Protein AF-A0A661V1C9-F1 (afdb_monomer_lite)

Secondary structure (DSSP, 8-state):
--EEEEETTEEEEEEETTEEEE-S--------SS-GGGT--SHHHHHHHHTTPPPPPP---S--EE-SSSHHHHTTT-EEEEEEEEEEETTEEEEEEEEEEEE-SSEEESHHHHHHHHHHHHHHHTT--EEEEEES--

Structure (mmCIF, N/CA/C/O backbone):
data_AF-A0A661V1C9-F1
#
_entry.id   AF-A0A661V1C9-F1
#
loop_
_atom_site.group_PDB
_atom_site.id
_atom_site.type_symbol
_atom_site.label_atom_id
_atom_site.label_alt_id
_atom_site.label_comp_id
_atom_site.label_asym_id
_atom_site.label_entity_id
_atom_site.label_seq_id
_atom_site.pdbx_PDB_ins_code
_atom_site.Cartn_x
_atom_site.Cartn_y
_atom_site.Cartn_z
_atom_site.occupancy
_atom_site.B_iso_or_equiv
_atom_site.auth_seq_id
_atom_site.auth_comp_id
_atom_site.auth_asym_id
_atom_site.auth_atom_id
_atom_site.pdbx_PDB_model_num
ATOM 1 N N . MET A 1 1 ? 7.988 7.541 -23.371 1.00 70.31 1 MET A N 1
ATOM 2 C CA . MET A 1 1 ? 7.634 6.298 -22.658 1.00 70.31 1 MET A CA 1
ATOM 3 C C . MET A 1 1 ? 8.885 5.455 -22.547 1.00 70.31 1 MET A C 1
ATOM 5 O O . MET A 1 1 ? 9.572 5.302 -23.552 1.00 70.31 1 MET A O 1
ATOM 9 N N . GLU A 1 2 ? 9.200 4.993 -21.342 1.00 88.94 2 GLU A N 1
ATOM 10 C CA . GLU A 1 2 ? 10.355 4.131 -21.097 1.00 88.94 2 GLU A CA 1
ATOM 11 C C . GLU A 1 2 ? 10.034 2.694 -21.510 1.00 88.94 2 GLU A C 1
ATOM 13 O O . GLU A 1 2 ? 8.918 2.227 -21.271 1.00 88.94 2 GLU A O 1
ATOM 18 N N . ARG A 1 3 ? 10.970 2.009 -22.173 1.00 94.56 3 ARG A N 1
ATOM 19 C CA . ARG A 1 3 ? 10.779 0.613 -22.591 1.00 94.56 3 ARG A CA 1
ATOM 20 C C . ARG A 1 3 ? 12.095 -0.128 -22.767 1.00 94.56 3 ARG A C 1
ATOM 22 O O . ARG A 1 3 ? 13.103 0.469 -23.151 1.00 94.56 3 ARG A O 1
ATOM 29 N N . LEU A 1 4 ? 12.041 -1.439 -22.568 1.00 96.88 4 LEU A N 1
ATOM 30 C CA . LEU A 1 4 ? 13.120 -2.347 -22.937 1.00 96.88 4 LEU A CA 1
ATOM 31 C C . LEU A 1 4 ? 13.209 -2.457 -24.463 1.00 96.88 4 LEU A C 1
ATOM 33 O O . LE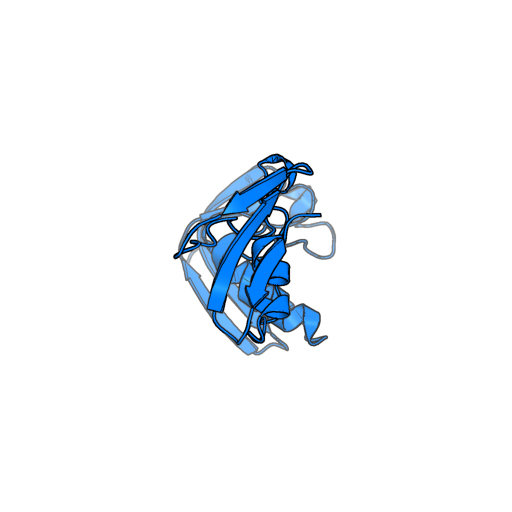U A 1 4 ? 12.198 -2.435 -25.166 1.00 96.88 4 LEU A O 1
ATOM 37 N N . LEU A 1 5 ? 14.431 -2.553 -24.973 1.00 96.25 5 LEU A N 1
ATOM 38 C CA . LEU A 1 5 ? 14.702 -2.850 -26.373 1.00 96.25 5 LEU A CA 1
ATOM 39 C C . LEU A 1 5 ? 15.066 -4.326 -26.458 1.00 96.25 5 LEU A C 1
ATOM 41 O O . LEU A 1 5 ? 16.103 -4.727 -25.932 1.00 96.25 5 LEU A O 1
ATOM 45 N N . VAL A 1 6 ? 14.204 -5.125 -27.082 1.00 95.31 6 VAL A N 1
ATOM 46 C CA . VAL A 1 6 ? 14.374 -6.577 -27.190 1.00 95.31 6 VAL A CA 1
ATOM 47 C C . VAL A 1 6 ? 14.320 -6.988 -28.655 1.00 95.31 6 VAL A C 1
ATOM 49 O O . VAL A 1 6 ? 13.387 -6.624 -29.367 1.00 95.31 6 VAL A O 1
ATOM 52 N N . THR A 1 7 ? 15.312 -7.764 -29.080 1.00 90.75 7 THR A N 1
ATOM 53 C CA . THR A 1 7 ? 15.428 -8.324 -30.430 1.00 90.75 7 THR A CA 1
ATOM 54 C C . THR A 1 7 ? 15.731 -9.810 -30.296 1.00 90.75 7 THR A C 1
ATOM 56 O O . THR A 1 7 ? 16.629 -10.175 -29.543 1.00 90.75 7 THR A O 1
ATOM 59 N N . GLU A 1 8 ? 14.972 -10.671 -30.980 1.00 90.56 8 GLU A N 1
ATOM 60 C CA . GLU A 1 8 ? 15.178 -12.135 -30.959 1.00 90.56 8 GLU A CA 1
ATOM 61 C C . GLU A 1 8 ? 15.252 -12.729 -29.534 1.00 90.56 8 GLU A C 1
ATOM 63 O O . GLU A 1 8 ? 16.067 -13.597 -29.229 1.00 90.56 8 GLU A O 1
ATOM 68 N N . GLY A 1 9 ? 14.418 -12.218 -28.620 1.00 90.50 9 GLY A N 1
ATOM 69 C CA . GLY A 1 9 ? 14.378 -12.668 -27.222 1.00 90.50 9 GLY A CA 1
ATOM 70 C C . GLY A 1 9 ? 15.558 -12.205 -26.358 1.00 90.50 9 GLY A C 1
ATOM 71 O O . GLY A 1 9 ? 15.671 -12.625 -25.209 1.00 90.50 9 GLY A O 1
ATOM 72 N N . ARG A 1 10 ? 16.431 -11.331 -26.871 1.00 94.12 10 ARG A N 1
ATOM 73 C CA . ARG A 1 10 ? 17.571 -10.761 -26.142 1.00 94.12 10 ARG A CA 1
ATOM 74 C C . ARG A 1 10 ? 17.397 -9.268 -25.922 1.00 94.12 10 ARG A C 1
ATOM 76 O O . ARG A 1 10 ? 16.998 -8.541 -26.831 1.00 94.12 10 ARG A O 1
ATOM 83 N N . VAL A 1 11 ? 17.725 -8.802 -24.720 1.00 95.50 11 VAL A N 1
ATOM 84 C CA . VAL A 1 11 ? 17.770 -7.366 -24.433 1.00 95.50 11 VAL A CA 1
ATOM 85 C C . VAL A 1 11 ? 18.980 -6.740 -25.132 1.00 95.50 11 VAL A C 1
ATOM 87 O O . VAL A 1 11 ? 20.078 -7.285 -25.093 1.00 95.50 11 VAL A O 1
ATOM 90 N N . GLY A 1 12 ? 18.765 -5.610 -25.801 1.00 95.19 12 GLY A N 1
ATOM 91 C CA . GLY A 1 12 ? 19.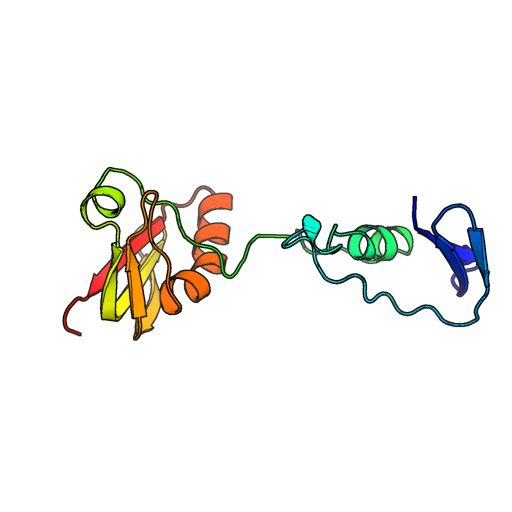809 -4.816 -26.460 1.00 95.19 12 GLY A CA 1
ATOM 92 C C . GLY A 1 12 ? 19.962 -3.408 -25.881 1.00 95.19 12 GLY A C 1
ATOM 93 O O . GLY A 1 12 ? 20.780 -2.620 -26.367 1.00 95.19 12 GLY A O 1
ATOM 94 N N . GLY A 1 13 ? 19.155 -3.057 -24.876 1.00 96.50 13 GLY A N 1
ATOM 95 C CA . GLY A 1 13 ? 19.200 -1.760 -24.213 1.00 96.50 13 GLY A CA 1
ATOM 96 C C . GLY A 1 13 ? 17.848 -1.274 -23.696 1.00 96.50 13 GLY A C 1
ATOM 97 O O . GLY A 1 13 ? 16.893 -2.038 -23.553 1.00 96.50 13 GLY A O 1
ATOM 98 N N . VAL A 1 14 ? 17.766 0.030 -23.448 1.00 97.06 14 VAL A N 1
ATOM 99 C CA . VAL A 1 14 ? 16.574 0.732 -22.960 1.00 97.06 14 VAL A CA 1
ATOM 100 C C . VAL A 1 14 ? 16.375 2.036 -23.734 1.00 97.06 14 VAL A C 1
ATOM 102 O O . VAL A 1 14 ? 17.336 2.723 -24.088 1.00 97.06 14 VAL A O 1
ATOM 105 N N . GLN A 1 15 ? 15.121 2.394 -24.004 1.00 95.94 15 GLN A N 1
ATOM 106 C CA . GLN A 1 15 ? 14.762 3.742 -24.432 1.00 95.94 15 GLN A CA 1
ATOM 107 C C . GLN A 1 15 ? 14.214 4.512 -23.233 1.00 95.94 15 GLN A C 1
ATOM 109 O O . GLN A 1 15 ? 13.219 4.094 -22.647 1.00 95.94 15 GLN A O 1
ATOM 114 N N . ALA A 1 16 ? 14.830 5.643 -22.895 1.00 93.31 16 ALA A N 1
ATOM 115 C CA . ALA A 1 16 ? 14.437 6.496 -21.774 1.00 93.31 16 ALA A CA 1
ATOM 116 C C . ALA A 1 16 ? 14.671 7.971 -22.123 1.00 93.31 16 ALA A C 1
ATOM 118 O O . ALA A 1 16 ? 15.606 8.293 -22.853 1.00 93.31 16 ALA A O 1
ATOM 119 N N . ALA A 1 17 ? 13.797 8.868 -21.651 1.00 91.00 17 ALA A N 1
ATOM 120 C CA . ALA A 1 17 ? 13.880 10.316 -21.909 1.00 91.00 17 ALA A CA 1
ATOM 121 C C . ALA A 1 17 ? 14.124 10.699 -23.393 1.00 91.00 17 ALA A C 1
ATOM 123 O O . ALA A 1 17 ? 14.868 11.626 -23.705 1.00 91.00 17 ALA A O 1
ATOM 124 N N . GLY A 1 18 ? 13.534 9.946 -24.331 1.00 92.81 18 GLY A N 1
ATOM 125 C CA . GLY A 1 18 ? 13.703 10.166 -25.775 1.00 92.81 18 GLY A CA 1
ATOM 126 C C . GLY A 1 18 ? 15.048 9.704 -26.355 1.00 92.81 18 GLY A C 1
ATOM 127 O O . GLY A 1 18 ? 15.276 9.873 -27.549 1.00 92.81 18 GLY A O 1
ATOM 128 N N . ARG A 1 19 ? 15.922 9.090 -25.552 1.00 96.50 19 ARG A N 1
ATOM 129 C CA . ARG A 1 19 ? 17.239 8.579 -25.955 1.00 96.50 19 ARG A CA 1
ATOM 130 C C . ARG A 1 19 ? 17.286 7.056 -25.896 1.00 96.50 19 ARG A C 1
ATOM 132 O O . ARG A 1 19 ? 16.519 6.428 -25.168 1.00 96.50 19 ARG A O 1
ATOM 139 N N . VAL A 1 20 ? 18.196 6.473 -26.670 1.00 96.88 20 VAL A N 1
ATOM 140 C CA . VAL A 1 20 ? 18.479 5.033 -26.677 1.00 96.88 20 VAL A CA 1
ATOM 141 C C . VAL A 1 20 ? 19.811 4.784 -25.985 1.00 96.88 20 VAL A C 1
ATOM 143 O O . VAL A 1 20 ? 20.826 5.362 -26.368 1.00 96.88 20 VAL A O 1
ATOM 146 N N . TYR A 1 21 ? 19.797 3.889 -25.004 1.00 96.38 21 TYR A N 1
ATOM 147 C CA . TYR A 1 21 ? 20.972 3.419 -24.285 1.00 96.38 21 TYR A CA 1
ATOM 148 C C . TYR A 1 21 ? 21.153 1.941 -24.610 1.00 96.38 21 TYR A C 1
ATOM 150 O O . TYR A 1 21 ? 20.270 1.138 -24.313 1.00 96.38 21 TYR A O 1
ATOM 158 N N . ARG A 1 22 ? 22.263 1.583 -25.262 1.00 96.94 22 ARG A N 1
ATOM 159 C CA . ARG A 1 22 ? 22.566 0.193 -25.635 1.00 96.94 22 ARG A CA 1
ATOM 160 C C . ARG A 1 22 ? 23.318 -0.515 -24.516 1.00 96.94 22 ARG A C 1
ATOM 162 O O . ARG A 1 22 ? 24.150 0.102 -23.857 1.00 96.94 22 ARG A O 1
ATOM 169 N N . GLY A 1 23 ? 23.045 -1.801 -24.342 1.00 95.12 23 GLY A N 1
ATOM 170 C CA . GLY A 1 23 ? 23.724 -2.641 -23.363 1.00 95.12 23 GLY A CA 1
ATOM 171 C C . GLY A 1 23 ? 23.316 -4.102 -23.498 1.00 95.12 23 GLY A C 1
ATOM 172 O O . GLY A 1 23 ? 22.198 -4.399 -23.913 1.00 95.12 23 GLY A O 1
ATOM 173 N N . GLU A 1 24 ? 24.232 -5.000 -23.142 1.00 93.31 24 GLU A N 1
ATOM 174 C CA . GLU A 1 24 ? 24.011 -6.455 -23.172 1.00 93.31 24 GLU A CA 1
ATOM 175 C C . GLU A 1 24 ? 23.146 -6.943 -22.000 1.00 93.31 24 GLU A C 1
ATOM 177 O O . GLU A 1 24 ? 22.566 -8.024 -22.053 1.00 93.31 24 GLU A O 1
ATOM 182 N N . ALA A 1 25 ? 23.032 -6.129 -20.947 1.00 94.88 25 ALA A N 1
ATOM 183 C CA . ALA A 1 25 ? 22.201 -6.390 -19.783 1.00 94.88 25 ALA A CA 1
ATOM 184 C C . ALA A 1 25 ? 21.482 -5.112 -19.334 1.00 94.88 25 ALA A C 1
ATOM 186 O O . ALA A 1 25 ? 22.040 -4.013 -19.381 1.00 94.88 25 ALA A O 1
ATOM 187 N N . VAL A 1 26 ? 20.244 -5.270 -18.865 1.00 96.00 26 VAL A N 1
ATOM 188 C CA . VAL A 1 26 ? 19.432 -4.205 -18.264 1.00 96.00 26 VAL A CA 1
ATOM 189 C C . VAL A 1 26 ? 18.862 -4.724 -16.949 1.00 96.00 26 VAL A C 1
ATOM 191 O O . VAL A 1 26 ? 18.285 -5.808 -16.912 1.00 96.00 26 VAL A O 1
ATOM 194 N N . ILE A 1 27 ? 19.011 -3.947 -15.876 1.00 96.50 27 ILE A N 1
ATOM 195 C CA . ILE A 1 27 ? 18.434 -4.251 -14.562 1.00 96.50 27 ILE A CA 1
ATOM 196 C C . ILE A 1 27 ? 17.208 -3.359 -14.358 1.00 96.50 27 ILE A C 1
ATOM 198 O O . ILE A 1 27 ? 17.320 -2.134 -14.366 1.00 96.50 27 ILE A O 1
ATOM 202 N N . VAL A 1 28 ? 16.040 -3.967 -14.150 1.00 96.00 28 VAL A N 1
ATOM 203 C CA . VAL A 1 28 ? 14.805 -3.245 -13.814 1.00 96.00 28 VAL A CA 1
ATOM 204 C C . VAL A 1 28 ? 14.738 -3.064 -12.297 1.00 96.00 28 VAL A C 1
ATOM 206 O O . VAL A 1 28 ? 14.426 -3.999 -11.567 1.00 96.00 28 VAL A O 1
ATOM 209 N N . ALA A 1 29 ? 15.042 -1.853 -11.827 1.00 97.00 29 ALA A N 1
ATOM 210 C CA . ALA A 1 29 ? 15.064 -1.488 -10.405 1.00 97.00 29 ALA A CA 1
ATOM 211 C C . ALA A 1 29 ? 14.210 -0.237 -10.111 1.00 97.00 29 ALA A C 1
ATOM 213 O O . ALA A 1 29 ? 14.582 0.616 -9.313 1.00 97.00 29 ALA A O 1
ATOM 214 N N . THR A 1 30 ? 13.055 -0.109 -10.769 1.00 95.81 30 THR A N 1
ATOM 215 C CA . THR A 1 30 ? 12.198 1.097 -10.742 1.00 95.81 30 THR A CA 1
ATOM 216 C C . THR A 1 30 ? 11.329 1.238 -9.483 1.00 95.81 30 THR A C 1
ATOM 218 O O . THR A 1 30 ? 10.457 2.101 -9.433 1.00 95.81 30 THR A O 1
ATOM 221 N N . GLY A 1 31 ? 11.493 0.363 -8.489 1.00 96.38 31 GLY A N 1
ATOM 222 C CA . GLY A 1 31 ? 10.601 0.301 -7.331 1.00 96.38 31 GLY A CA 1
ATOM 223 C C . GLY A 1 31 ? 9.188 -0.185 -7.682 1.00 96.38 31 GLY A C 1
ATOM 224 O O . GLY A 1 31 ? 8.983 -0.896 -8.668 1.00 96.38 31 GLY A O 1
ATOM 225 N N . GLY A 1 32 ? 8.222 0.168 -6.830 1.00 96.31 32 GLY A N 1
ATOM 226 C CA . GLY A 1 32 ? 6.816 -0.216 -6.975 1.00 96.31 32 GLY A CA 1
ATOM 227 C C . GLY A 1 32 ? 5.942 0.889 -7.571 1.00 96.31 32 GLY A C 1
ATOM 228 O O . GLY A 1 32 ? 6.370 1.655 -8.429 1.00 96.31 32 GLY A O 1
ATOM 229 N N . ALA A 1 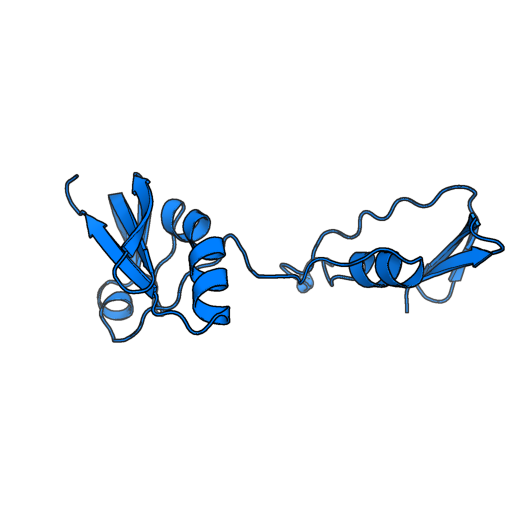33 ? 4.702 0.968 -7.085 1.00 95.81 33 ALA A N 1
ATOM 230 C CA . ALA A 1 33 ? 3.736 2.021 -7.425 1.00 95.81 33 ALA A CA 1
ATOM 231 C C . ALA A 1 33 ? 3.285 2.844 -6.197 1.00 95.81 33 ALA A C 1
ATOM 233 O O . ALA A 1 33 ? 2.319 3.604 -6.256 1.00 95.81 33 ALA A O 1
ATOM 234 N N . SER A 1 34 ? 3.943 2.653 -5.050 1.00 94.88 34 SER A N 1
ATOM 235 C CA . SER A 1 34 ? 3.719 3.450 -3.842 1.00 94.88 34 SER A CA 1
ATOM 236 C C . SER A 1 34 ? 4.479 4.769 -3.934 1.00 94.88 34 SER A C 1
ATOM 238 O O . SER A 1 34 ? 5.628 4.760 -4.361 1.00 94.88 34 SER A O 1
ATOM 240 N N . TYR A 1 35 ? 3.894 5.869 -3.447 1.00 94.56 35 TYR A N 1
ATOM 241 C CA . TYR A 1 35 ? 4.537 7.193 -3.439 1.00 94.56 35 TYR A CA 1
ATOM 242 C C . TYR A 1 35 ? 5.049 7.627 -4.834 1.00 94.56 35 TYR A C 1
ATOM 244 O O . TYR A 1 35 ? 6.232 7.900 -4.999 1.00 94.56 35 TYR A O 1
ATOM 252 N N . PRO A 1 36 ? 4.184 7.763 -5.858 1.00 95.12 36 PRO A N 1
ATOM 253 C CA . PRO A 1 36 ? 4.624 8.101 -7.219 1.00 95.12 36 PRO A CA 1
ATOM 254 C C . PRO A 1 36 ? 5.393 9.428 -7.317 1.00 95.12 36 PRO A C 1
ATOM 256 O O . PRO A 1 36 ? 6.244 9.580 -8.188 1.00 95.12 36 PRO A O 1
ATOM 259 N N . ALA A 1 37 ? 5.163 10.365 -6.391 1.00 96.38 37 ALA A N 1
ATOM 260 C CA . ALA A 1 37 ? 5.915 11.616 -6.305 1.00 96.38 37 ALA A CA 1
ATOM 261 C C . ALA A 1 37 ? 7.426 11.422 -6.049 1.00 96.38 37 ALA A C 1
ATOM 263 O O . ALA A 1 37 ? 8.202 12.330 -6.329 1.00 96.38 37 ALA A O 1
ATOM 264 N N . THR A 1 38 ? 7.856 10.259 -5.543 1.00 96.25 38 THR A N 1
ATOM 265 C CA . THR A 1 38 ? 9.279 9.918 -5.362 1.00 96.25 38 THR A CA 1
ATOM 266 C C . THR A 1 38 ? 9.883 9.191 -6.569 1.00 96.25 38 THR A C 1
ATOM 268 O O . THR A 1 38 ? 11.060 8.843 -6.540 1.00 96.25 38 THR A O 1
ATOM 271 N N . GLY A 1 39 ? 9.100 8.955 -7.629 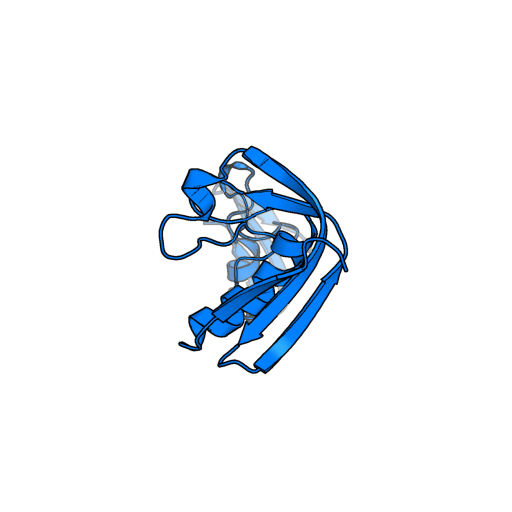1.00 94.38 39 GLY A N 1
ATOM 272 C CA . GLY A 1 39 ? 9.531 8.287 -8.863 1.00 94.38 39 GLY A CA 1
ATOM 273 C C . GLY A 1 39 ? 9.090 6.825 -9.000 1.00 94.38 39 GLY A C 1
ATOM 274 O O . GLY A 1 39 ? 9.251 6.247 -10.067 1.00 94.38 39 GLY A O 1
ATOM 275 N N . SER A 1 40 ? 8.494 6.218 -7.967 1.00 95.62 40 SER A N 1
ATOM 276 C CA . SER A 1 40 ? 7.940 4.852 -8.031 1.00 95.62 40 SER A CA 1
ATOM 277 C C . SER A 1 40 ? 6.543 4.845 -8.669 1.00 95.62 40 SER A C 1
ATOM 279 O O . SER A 1 40 ? 5.518 4.854 -7.987 1.00 95.62 40 SER A O 1
ATOM 281 N N . THR A 1 41 ? 6.503 4.872 -9.997 1.00 94.69 41 THR A N 1
ATOM 282 C CA . THR A 1 41 ? 5.298 5.047 -10.836 1.00 94.69 41 THR A CA 1
ATOM 283 C C . THR A 1 41 ? 4.746 3.742 -11.419 1.00 94.69 41 THR A C 1
ATOM 285 O O . THR A 1 41 ? 3.741 3.757 -12.128 1.00 94.69 41 THR A O 1
ATOM 288 N N . GLY A 1 42 ? 5.378 2.601 -11.128 1.00 95.38 42 GLY A N 1
ATOM 289 C CA . GLY A 1 42 ? 5.003 1.295 -11.676 1.00 95.38 42 GLY A CA 1
ATOM 290 C C . GLY A 1 42 ? 5.567 0.987 -13.070 1.00 95.38 42 GLY A C 1
ATOM 291 O O . GLY A 1 42 ? 5.102 0.054 -13.728 1.00 95.38 42 GLY A O 1
ATOM 292 N N . ASP A 1 43 ? 6.574 1.731 -13.531 1.00 95.19 43 ASP A N 1
ATOM 293 C CA . ASP A 1 43 ? 7.165 1.563 -14.866 1.00 95.19 43 ASP A CA 1
ATOM 294 C C . ASP A 1 43 ? 7.758 0.166 -15.091 1.00 95.19 43 ASP A C 1
ATOM 296 O O . ASP A 1 43 ? 7.531 -0.439 -16.140 1.00 95.19 43 ASP A O 1
ATOM 300 N N . GLY A 1 44 ? 8.424 -0.399 -14.081 1.00 96.44 44 GLY A N 1
ATOM 301 C CA . GLY A 1 44 ? 9.005 -1.741 -14.144 1.00 96.44 44 GLY A CA 1
ATOM 302 C C . GLY A 1 44 ? 7.988 -2.854 -14.388 1.00 96.44 44 GLY A C 1
ATOM 303 O O . GLY A 1 44 ? 8.311 -3.817 -15.080 1.00 96.44 44 GLY A O 1
ATOM 304 N N . TYR A 1 45 ? 6.746 -2.712 -13.905 1.00 97.00 45 TYR A N 1
ATOM 305 C CA . TYR A 1 45 ? 5.685 -3.686 -14.188 1.00 97.00 45 TYR A CA 1
ATOM 306 C C . TYR A 1 45 ? 5.357 -3.715 -15.682 1.00 97.00 45 TYR A C 1
ATOM 308 O O . TYR A 1 45 ? 5.292 -4.786 -16.278 1.00 97.00 45 TYR A O 1
ATOM 316 N N . ARG A 1 46 ? 5.233 -2.537 -16.307 1.00 95.06 46 ARG A N 1
ATOM 317 C CA . ARG A 1 46 ? 4.971 -2.413 -17.750 1.00 95.06 46 ARG A CA 1
ATOM 318 C C . ARG A 1 46 ? 6.145 -2.926 -18.582 1.00 95.06 46 ARG A C 1
ATOM 320 O O . ARG A 1 46 ? 5.940 -3.584 -19.598 1.00 95.06 46 ARG A O 1
ATOM 327 N N . MET A 1 47 ? 7.376 -2.648 -18.146 1.00 95.81 47 MET A N 1
ATOM 328 C CA . MET A 1 47 ? 8.582 -3.178 -18.788 1.00 95.81 47 MET A CA 1
ATOM 329 C C . MET A 1 47 ? 8.609 -4.711 -18.749 1.00 95.81 47 MET A C 1
ATOM 331 O O . MET A 1 47 ? 8.819 -5.336 -19.785 1.00 95.81 47 MET A O 1
ATOM 335 N N . ALA A 1 48 ? 8.353 -5.317 -17.589 1.00 96.38 48 ALA A N 1
ATOM 336 C CA . ALA A 1 48 ? 8.329 -6.769 -17.440 1.00 96.38 48 ALA A CA 1
ATOM 337 C C . ALA A 1 48 ? 7.201 -7.428 -18.259 1.00 96.38 48 ALA A C 1
ATOM 339 O O . ALA A 1 48 ? 7.444 -8.422 -18.944 1.00 96.38 48 ALA A O 1
ATOM 340 N N . GLU A 1 49 ? 5.995 -6.854 -18.253 1.00 96.19 49 GLU A N 1
ATOM 341 C CA . GLU A 1 49 ? 4.865 -7.336 -19.061 1.00 96.19 49 GLU A CA 1
ATOM 342 C C . GLU A 1 49 ? 5.192 -7.321 -20.563 1.00 96.19 49 GLU A C 1
ATOM 344 O O . GLU A 1 49 ? 4.954 -8.304 -21.264 1.00 96.19 49 GLU A O 1
ATOM 349 N N . SER A 1 50 ? 5.834 -6.252 -21.053 1.00 94.44 50 SER A N 1
ATOM 350 C CA . SER A 1 50 ? 6.205 -6.113 -22.472 1.00 94.44 50 SER A CA 1
ATOM 351 C C . SER A 1 50 ? 7.199 -7.158 -22.988 1.00 94.44 50 SER A C 1
ATOM 353 O O . SER A 1 50 ? 7.349 -7.305 -24.199 1.00 94.44 50 SER A O 1
ATOM 355 N N . VAL A 1 51 ? 7.868 -7.885 -22.087 1.00 95.25 51 VAL A N 1
ATOM 356 C CA . VAL A 1 51 ? 8.799 -8.970 -22.432 1.00 95.25 51 VAL A CA 1
ATOM 357 C C . VAL A 1 51 ? 8.275 -10.348 -22.011 1.00 95.25 51 VAL A C 1
ATOM 359 O O . VAL A 1 51 ? 9.029 -11.316 -21.989 1.00 95.25 51 VAL A O 1
ATOM 362 N N . GLY A 1 52 ? 6.975 -10.452 -21.713 1.00 95.06 52 GLY A N 1
ATOM 363 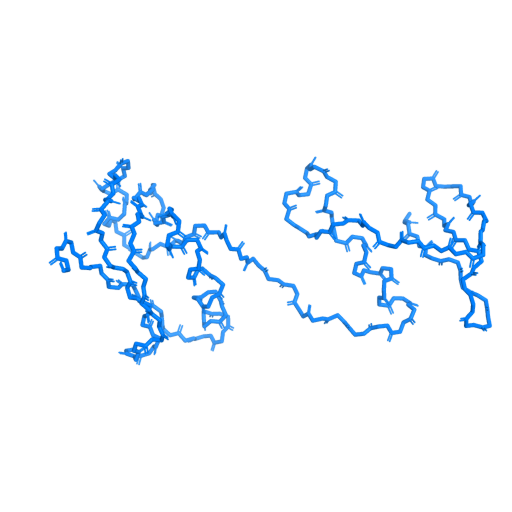C CA . GLY A 1 52 ? 6.276 -11.722 -21.510 1.00 95.06 52 GLY A CA 1
ATOM 364 C C . GLY A 1 52 ? 6.139 -12.183 -20.057 1.00 95.06 52 GLY A C 1
ATOM 365 O O . GLY A 1 52 ? 5.646 -13.287 -19.828 1.00 95.06 52 GLY A O 1
ATOM 366 N N . HIS A 1 53 ? 6.530 -11.378 -19.061 1.00 97.12 53 HIS A N 1
ATOM 367 C CA . HIS A 1 53 ? 6.255 -11.723 -17.663 1.00 97.12 53 HIS A CA 1
ATOM 368 C C . HIS A 1 53 ? 4.781 -11.507 -17.309 1.00 97.12 53 HIS A C 1
ATOM 370 O O . HIS A 1 53 ? 4.144 -10.553 -17.745 1.00 97.12 53 HIS A O 1
ATOM 376 N N . THR A 1 54 ? 4.253 -12.364 -16.436 1.00 98.00 54 THR A N 1
ATOM 377 C CA . THR A 1 54 ? 2.943 -12.154 -15.810 1.00 98.00 54 THR A CA 1
ATOM 378 C C . THR A 1 54 ? 3.082 -11.247 -14.592 1.00 98.00 54 THR A C 1
ATOM 380 O O . THR A 1 54 ? 3.895 -11.515 -13.705 1.00 98.00 54 THR A O 1
ATOM 383 N N . ILE A 1 55 ? 2.263 -10.198 -14.516 1.00 97.69 55 ILE A N 1
ATOM 384 C CA . ILE A 1 55 ? 2.225 -9.298 -13.362 1.00 97.69 55 ILE A CA 1
ATOM 385 C C . ILE A 1 55 ? 1.137 -9.756 -12.393 1.00 97.69 55 ILE A C 1
ATOM 387 O O . ILE A 1 55 ? -0.042 -9.818 -12.741 1.00 97.69 55 ILE A O 1
ATOM 391 N N . VAL A 1 56 ? 1.521 -10.050 -11.148 1.00 95.62 56 VAL A N 1
ATOM 392 C CA . VAL A 1 56 ? 0.546 -10.247 -10.068 1.00 95.62 56 VAL A CA 1
ATOM 393 C C . VAL A 1 56 ? -0.150 -8.906 -9.805 1.00 95.62 56 VAL A C 1
ATOM 395 O O . VAL A 1 56 ? 0.557 -7.914 -9.606 1.00 95.62 56 VAL A O 1
ATOM 398 N N . PRO A 1 57 ? -1.499 -8.842 -9.772 1.00 93.69 57 PRO A N 1
ATOM 399 C CA . PRO A 1 57 ? -2.221 -7.587 -9.597 1.00 93.69 57 PRO A CA 1
ATOM 400 C C . PRO A 1 57 ? -1.710 -6.776 -8.405 1.00 93.69 57 PRO A C 1
ATOM 402 O O . PRO A 1 57 ? -1.720 -7.242 -7.259 1.00 93.69 57 PRO A O 1
ATOM 405 N N . ILE A 1 58 ? -1.265 -5.549 -8.682 1.00 94.50 58 ILE A N 1
ATOM 406 C CA . ILE A 1 58 ? -0.704 -4.674 -7.657 1.00 94.50 58 ILE A CA 1
ATOM 407 C C . ILE A 1 58 ? -1.779 -4.227 -6.667 1.00 94.50 58 ILE A C 1
ATOM 409 O O . ILE A 1 58 ? -2.969 -4.090 -6.974 1.00 94.50 58 ILE A O 1
ATOM 413 N N . ARG A 1 59 ? -1.357 -4.010 -5.426 1.00 94.00 59 ARG A N 1
ATOM 414 C CA . ARG A 1 59 ? -2.259 -3.695 -4.326 1.00 94.00 59 ARG A CA 1
ATOM 415 C C . ARG A 1 59 ? -1.569 -2.870 -3.252 1.00 94.00 59 ARG A C 1
ATOM 417 O O . ARG A 1 59 ? -0.426 -3.181 -2.933 1.00 94.00 59 ARG A O 1
ATOM 424 N N . PRO A 1 60 ? -2.269 -1.890 -2.652 1.00 95.50 60 PRO A N 1
ATOM 425 C CA . PRO A 1 60 ? -1.800 -1.272 -1.423 1.00 95.50 60 PRO A CA 1
ATOM 426 C C . PRO A 1 60 ? -1.550 -2.301 -0.317 1.00 95.50 60 PRO A C 1
ATOM 428 O O . PRO A 1 60 ? -2.303 -3.265 -0.167 1.00 95.50 60 PRO A O 1
ATOM 431 N N . ALA A 1 61 ? -0.488 -2.066 0.443 1.00 96.50 61 ALA A N 1
ATOM 432 C CA . ALA A 1 61 ? -0.101 -2.782 1.650 1.00 96.50 61 ALA A CA 1
ATOM 433 C C . ALA A 1 61 ? 0.659 -1.802 2.552 1.00 96.50 61 ALA A C 1
ATOM 435 O O . ALA A 1 61 ? 1.203 -0.817 2.050 1.00 96.50 61 ALA A O 1
ATOM 436 N N . LEU A 1 62 ? 0.694 -2.072 3.859 1.00 97.69 62 LEU A N 1
ATOM 437 C CA . LEU A 1 62 ? 1.236 -1.147 4.862 1.00 97.69 62 LEU A CA 1
ATOM 438 C C . LEU A 1 62 ? 0.568 0.236 4.801 1.00 97.69 62 LEU A C 1
ATOM 440 O O . LEU A 1 62 ? 1.225 1.268 4.917 1.00 97.69 62 LEU A O 1
ATOM 444 N N . VAL A 1 63 ? -0.753 0.246 4.608 1.00 97.94 63 VAL A N 1
ATOM 445 C CA . VAL A 1 63 ? -1.566 1.466 4.549 1.00 97.94 63 VAL A CA 1
ATOM 446 C C . VAL A 1 63 ? -2.513 1.554 5.746 1.00 97.94 63 VAL A C 1
ATOM 448 O O . VAL A 1 63 ? -2.918 0.518 6.276 1.00 97.94 63 VAL A O 1
ATOM 451 N N . PRO A 1 64 ? -2.887 2.765 6.190 1.00 97.94 64 PRO A N 1
ATOM 452 C CA . PRO A 1 64 ? -3.980 2.941 7.140 1.00 97.94 64 PRO A CA 1
ATOM 453 C C . PRO A 1 64 ? -5.280 2.304 6.630 1.00 97.94 64 PRO A C 1
ATOM 455 O O . PRO A 1 64 ? -5.490 2.189 5.422 1.00 97.94 64 PRO A O 1
ATOM 458 N N . LEU A 1 65 ? -6.164 1.928 7.552 1.00 98.00 65 LEU A N 1
ATOM 459 C CA . LEU A 1 65 ? -7.485 1.398 7.226 1.00 98.00 65 LEU A CA 1
ATOM 460 C C . LEU A 1 65 ? -8.556 2.424 7.579 1.00 98.00 65 LEU A C 1
ATOM 462 O O . LEU A 1 65 ? -8.646 2.871 8.722 1.00 98.00 65 LEU A O 1
ATOM 466 N N . GLU A 1 66 ? -9.381 2.777 6.600 1.00 97.75 66 GLU A N 1
ATOM 467 C CA . GLU A 1 66 ? -10.594 3.559 6.824 1.00 97.75 66 GLU A CA 1
ATOM 468 C C . GLU A 1 66 ? -11.626 2.712 7.572 1.00 97.75 66 GLU A C 1
ATOM 470 O O . GLU A 1 66 ? -11.794 1.522 7.301 1.00 97.75 66 GLU A O 1
ATOM 475 N N . THR A 1 67 ? -12.313 3.324 8.534 1.00 96.62 67 THR A N 1
ATOM 476 C CA . THR A 1 67 ? -13.344 2.642 9.326 1.00 96.62 67 THR A CA 1
ATOM 477 C C . THR A 1 67 ? -14.704 3.262 9.069 1.00 96.62 67 THR A C 1
ATOM 479 O O . THR A 1 67 ? -14.819 4.485 9.013 1.00 96.62 67 THR A O 1
ATOM 482 N N . GLY A 1 68 ? -15.752 2.441 9.021 1.00 93.69 68 GLY A N 1
ATOM 483 C CA . GLY A 1 68 ? -17.122 2.948 9.024 1.00 93.69 68 GLY A CA 1
ATOM 484 C C . GLY A 1 68 ? -17.474 3.701 10.317 1.00 93.69 68 GLY A C 1
ATOM 485 O O . GLY A 1 68 ? -16.914 3.457 11.388 1.00 93.69 68 GLY A O 1
ATOM 486 N N . GLY A 1 69 ? -18.450 4.606 10.229 1.00 93.44 69 GLY A N 1
ATOM 487 C CA . GLY A 1 69 ? -18.963 5.348 11.383 1.00 93.44 69 GLY A CA 1
ATOM 488 C C . GLY A 1 69 ? -18.049 6.486 11.851 1.00 93.44 69 GLY A C 1
ATOM 489 O O . GLY A 1 69 ? -17.331 7.093 11.065 1.00 93.44 69 GLY A O 1
ATOM 490 N N . ARG A 1 70 ? -18.136 6.843 13.143 1.00 94.62 70 ARG A N 1
ATOM 491 C CA . ARG A 1 70 ? -17.475 8.042 13.712 1.00 94.62 70 ARG A CA 1
ATOM 492 C C . ARG A 1 70 ? -16.568 7.758 14.910 1.00 94.62 70 ARG A C 1
ATOM 494 O O . ARG A 1 70 ? -16.091 8.697 15.543 1.00 94.62 70 ARG A O 1
ATOM 501 N N . ILE A 1 71 ? -16.359 6.489 15.270 1.00 95.19 71 ILE A N 1
ATOM 502 C CA . ILE A 1 71 ? -15.553 6.129 16.449 1.00 95.19 71 ILE A CA 1
ATOM 503 C C . ILE A 1 71 ? -14.108 6.592 16.256 1.00 95.19 71 ILE A C 1
ATOM 505 O O . ILE A 1 71 ? -13.592 7.307 17.111 1.00 95.19 71 ILE A O 1
ATOM 509 N N . ALA A 1 72 ? -13.496 6.274 15.109 1.00 96.19 72 ALA A N 1
ATOM 510 C CA . ALA A 1 72 ? -12.119 6.664 14.823 1.00 96.19 72 ALA A CA 1
ATOM 511 C C . ALA A 1 72 ? -11.914 8.182 14.875 1.00 96.19 72 ALA A C 1
ATOM 513 O O . ALA A 1 72 ? -11.057 8.655 15.614 1.00 96.19 72 ALA A O 1
ATOM 514 N N . SER A 1 73 ? -12.774 8.952 14.200 1.00 96.38 73 SER A N 1
ATOM 515 C CA . SER A 1 73 ? -12.688 10.415 14.216 1.00 96.38 73 SER A CA 1
ATOM 516 C C . SER A 1 73 ? -12.874 11.009 15.619 1.00 96.38 73 SER A C 1
ATOM 518 O O . SER A 1 73 ? -12.244 12.003 15.954 1.00 96.38 73 SER A O 1
ATOM 520 N N . ARG A 1 74 ? -13.735 10.413 16.462 1.00 97.75 74 ARG A N 1
ATOM 521 C CA . ARG A 1 74 ? -13.954 10.868 17.851 1.00 97.75 74 ARG A CA 1
ATOM 522 C C . ARG A 1 74 ? -12.770 10.573 18.768 1.00 97.75 74 ARG A C 1
ATOM 524 O O . ARG A 1 74 ? -12.605 11.267 19.764 1.00 97.75 74 ARG A O 1
ATOM 531 N N . LEU A 1 75 ? -11.994 9.542 18.448 1.00 97.50 75 LEU A N 1
ATOM 532 C CA . LEU A 1 75 ? -10.801 9.132 19.186 1.00 97.50 75 LEU A CA 1
ATOM 533 C C . LEU A 1 75 ? -9.509 9.594 18.499 1.00 97.50 75 LEU A C 1
ATOM 535 O O . LEU A 1 75 ? -8.429 9.176 18.904 1.00 97.50 75 LEU A O 1
ATOM 539 N N . GLN A 1 76 ? -9.598 10.434 17.464 1.00 97.50 76 GLN A N 1
ATOM 540 C CA . GLN A 1 76 ? -8.453 10.866 16.670 1.00 97.50 76 GLN A CA 1
ATOM 541 C C . GLN A 1 76 ? -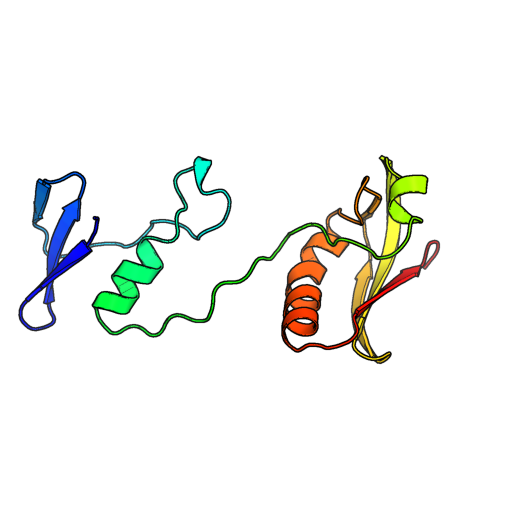7.305 11.366 17.557 1.00 97.50 76 GLN A C 1
ATOM 543 O O . GLN A 1 76 ? -7.496 12.185 18.453 1.00 97.50 76 GLN A O 1
ATOM 548 N N . GLY A 1 77 ? -6.093 10.901 17.253 1.00 96.38 77 GLY A N 1
ATOM 549 C CA . GLY A 1 77 ? -4.876 11.252 17.983 1.00 96.38 77 GLY A CA 1
ATOM 550 C C . GLY A 1 77 ? -4.591 10.341 19.177 1.00 96.38 77 GLY A C 1
ATOM 551 O O . GLY A 1 77 ? -3.454 10.311 19.648 1.00 96.38 77 GLY A O 1
ATOM 552 N N . LEU A 1 78 ? -5.563 9.541 19.630 1.00 97.88 78 LEU A N 1
ATOM 553 C CA . LEU A 1 78 ? -5.325 8.531 20.654 1.00 97.88 78 LEU A CA 1
ATOM 554 C C . LEU A 1 78 ? -4.435 7.419 20.091 1.00 97.88 78 LEU A C 1
ATOM 556 O O . LEU A 1 78 ? -4.816 6.700 19.164 1.00 97.88 78 LEU A O 1
ATOM 560 N N . SER A 1 79 ? -3.255 7.279 20.690 1.00 97.94 79 SER A N 1
ATOM 561 C CA . SER A 1 79 ? -2.333 6.173 20.442 1.00 97.94 79 SER A CA 1
ATOM 562 C C . SER A 1 79 ? -2.490 5.133 21.544 1.00 97.94 79 SER A C 1
ATOM 564 O O . SER A 1 79 ? -2.429 5.462 22.728 1.00 97.94 79 SER A O 1
ATOM 566 N N . LEU A 1 80 ? -2.692 3.883 21.148 1.00 97.75 80 LEU A N 1
ATOM 567 C CA . LEU A 1 80 ? -2.825 2.741 22.036 1.00 97.75 80 LEU A CA 1
ATOM 568 C C . LEU A 1 80 ? -1.558 1.895 21.964 1.00 97.75 80 LEU A C 1
ATOM 570 O O . LEU A 1 80 ? -1.077 1.571 20.877 1.00 97.75 80 LEU A O 1
ATOM 574 N N . ARG A 1 81 ? -1.037 1.531 23.134 1.00 97.69 81 ARG A N 1
ATOM 575 C CA . ARG A 1 81 ? 0.118 0.643 23.289 1.00 97.69 81 ARG A CA 1
ATOM 576 C C . ARG A 1 81 ? -0.300 -0.598 24.051 1.00 97.69 81 ARG A C 1
ATOM 578 O O . ARG A 1 81 ? -1.169 -0.505 24.914 1.00 97.69 81 ARG A O 1
ATOM 585 N N . ASN A 1 82 ? 0.375 -1.710 23.778 1.00 97.75 82 ASN A N 1
ATOM 586 C CA . ASN A 1 82 ? 0.105 -3.003 24.404 1.00 97.75 82 ASN A CA 1
ATOM 587 C C . ASN A 1 82 ? -1.348 -3.455 24.199 1.00 97.75 82 ASN A C 1
ATOM 589 O O . ASN A 1 82 ? -2.005 -3.897 25.137 1.00 97.75 82 ASN A O 1
ATOM 593 N N . VAL A 1 83 ? -1.847 -3.305 22.971 1.00 98.44 83 VAL A N 1
ATOM 594 C CA . VAL A 1 83 ? -3.188 -3.750 22.582 1.00 98.44 83 VAL A CA 1
ATOM 595 C C . VAL A 1 83 ? -3.101 -4.863 21.558 1.00 98.44 83 VAL A C 1
ATOM 597 O O . VAL A 1 83 ? -2.136 -4.944 20.795 1.00 98.44 83 VAL A O 1
ATOM 600 N N . THR A 1 84 ? -4.138 -5.687 21.510 1.00 98.56 84 THR A N 1
ATOM 601 C CA . THR A 1 84 ? -4.283 -6.711 20.477 1.00 98.56 84 THR A CA 1
ATOM 602 C C . THR A 1 84 ? -5.322 -6.267 19.458 1.00 98.56 84 THR A C 1
ATOM 604 O O . THR A 1 84 ? -6.426 -5.875 19.826 1.00 98.56 84 THR A O 1
ATOM 607 N N . VAL A 1 85 ? -4.991 -6.348 18.170 1.00 98.50 85 VAL A N 1
ATOM 608 C CA . VAL A 1 85 ? -5.933 -6.122 17.066 1.00 98.50 85 VAL A CA 1
ATOM 609 C C . VAL A 1 85 ? -6.159 -7.435 16.335 1.00 98.50 85 VAL A C 1
ATOM 611 O O . VAL A 1 85 ? -5.218 -8.071 15.862 1.00 98.50 85 VAL A O 1
ATOM 614 N N . ARG A 1 86 ? -7.427 -7.822 16.224 1.00 98.50 86 ARG A N 1
ATOM 615 C CA . ARG A 1 86 ? -7.892 -9.001 15.492 1.00 98.50 86 ARG A CA 1
ATOM 616 C C . ARG A 1 86 ? -8.532 -8.554 14.189 1.00 98.50 86 ARG A C 1
ATOM 618 O O . ARG A 1 86 ? -9.405 -7.688 14.207 1.00 98.50 86 ARG A O 1
ATOM 625 N N . LEU A 1 87 ? -8.132 -9.172 13.084 1.00 98.62 87 LEU A N 1
ATOM 626 C CA . LEU A 1 87 ? -8.798 -9.043 11.794 1.00 98.62 87 LEU A CA 1
ATOM 627 C C . LEU A 1 87 ? -9.833 -10.157 11.656 1.00 98.62 87 LEU A C 1
ATOM 629 O O . LEU A 1 87 ? -9.475 -11.336 11.629 1.00 98.62 87 LEU A O 1
ATOM 633 N N . LEU A 1 88 ? -11.102 -9.782 11.537 1.00 98.69 88 LEU A N 1
ATOM 634 C CA . LEU A 1 88 ? -12.201 -10.696 11.264 1.00 98.69 88 LEU A CA 1
ATOM 635 C C . LEU A 1 88 ? -12.675 -10.484 9.827 1.00 98.69 88 LEU A C 1
ATOM 637 O O . LEU A 1 88 ? -12.785 -9.347 9.362 1.00 98.69 88 LEU A O 1
ATOM 641 N N . VAL A 1 89 ? -12.947 -11.580 9.121 1.00 98.50 89 VAL A N 1
ATOM 642 C CA . VAL A 1 89 ? -13.520 -11.542 7.774 1.00 98.50 89 VAL A CA 1
ATOM 643 C C . VAL A 1 89 ? -14.717 -12.476 7.717 1.00 98.50 89 VAL A C 1
ATOM 645 O O . VAL A 1 89 ? -14.569 -13.675 7.942 1.00 98.50 89 VAL A O 1
ATOM 648 N N . ASP A 1 90 ? -15.886 -11.913 7.415 1.00 98.06 90 ASP A N 1
ATOM 649 C CA . ASP A 1 90 ? -17.198 -12.565 7.533 1.00 98.06 90 ASP A CA 1
ATOM 650 C C . ASP A 1 90 ? -17.401 -13.220 8.915 1.00 98.06 90 ASP A C 1
ATOM 652 O O . ASP A 1 90 ? -17.817 -14.369 9.026 1.00 98.06 90 ASP A O 1
ATOM 656 N N . GLY A 1 91 ? -17.026 -12.502 9.981 1.00 97.56 91 GLY A N 1
ATOM 657 C CA . GLY A 1 91 ? -17.125 -12.970 11.370 1.00 97.56 91 GLY A CA 1
ATOM 658 C C . GLY A 1 91 ? -16.020 -13.937 11.820 1.00 97.56 91 GLY A C 1
ATOM 659 O O . GLY A 1 91 ? -15.842 -14.136 13.018 1.00 97.56 91 GLY A O 1
ATOM 660 N N . GLU A 1 92 ? -15.222 -14.484 10.900 1.00 97.94 92 GLU A N 1
ATOM 661 C CA . GLU A 1 92 ? -14.161 -15.445 11.219 1.00 97.94 92 GLU A CA 1
ATOM 662 C C . GLU A 1 92 ? -12.813 -14.753 11.445 1.00 97.94 92 GLU A C 1
ATOM 664 O O . GLU A 1 92 ? -12.336 -13.994 10.592 1.00 97.94 92 GLU A O 1
ATOM 669 N N . ARG A 1 93 ? -12.146 -15.056 12.567 1.00 97.81 93 ARG A N 1
ATOM 670 C CA . ARG A 1 93 ? -10.817 -14.509 12.887 1.00 97.81 93 ARG A CA 1
ATOM 671 C C . ARG A 1 93 ? -9.780 -15.022 11.891 1.00 97.81 93 ARG A C 1
ATOM 673 O O . ARG A 1 93 ? -9.517 -16.218 11.820 1.00 97.81 93 ARG A O 1
ATOM 680 N N . GLN A 1 94 ? -9.143 -14.101 11.178 1.00 97.69 94 GLN A N 1
ATOM 681 C CA . GLN A 1 94 ? -8.118 -14.427 10.193 1.00 97.69 94 GLN A CA 1
ATOM 682 C C . GLN A 1 94 ? -6.697 -14.238 10.724 1.00 97.69 94 GLN A C 1
ATOM 684 O O . GLN A 1 94 ? -5.812 -15.029 10.415 1.00 97.69 94 GLN A O 1
ATOM 689 N N . GLU A 1 95 ? -6.471 -13.180 11.501 1.00 97.50 95 GLU A N 1
ATOM 690 C CA . GLU A 1 95 ? -5.159 -12.842 12.051 1.00 97.50 95 GLU A CA 1
ATOM 691 C C . GLU A 1 95 ? -5.328 -12.028 13.338 1.00 97.50 95 GLU A C 1
ATOM 693 O O . GLU A 1 95 ? -6.367 -11.401 13.564 1.00 97.50 95 GLU A O 1
ATOM 698 N N . GLU A 1 96 ? -4.320 -12.068 14.201 1.00 97.94 96 GLU A N 1
ATOM 699 C CA . GLU A 1 96 ? -4.274 -11.341 15.463 1.00 97.94 96 GLU A CA 1
ATOM 700 C C . GLU A 1 96 ? -2.845 -10.865 15.713 1.00 97.94 96 GLU A C 1
ATOM 702 O O . GLU A 1 96 ? -1.913 -11.660 15.613 1.00 97.94 96 GLU A O 1
ATOM 707 N N . LEU A 1 97 ? -2.678 -9.583 16.039 1.00 98.38 97 LEU A N 1
ATOM 708 C CA . LEU A 1 97 ? -1.377 -8.988 16.331 1.00 98.38 97 LEU A CA 1
ATOM 709 C C . LEU A 1 97 ? -1.440 -8.163 17.613 1.00 98.38 97 LEU A C 1
ATOM 711 O O . LEU A 1 97 ? -2.368 -7.379 17.809 1.00 98.38 97 LEU A O 1
ATOM 715 N N . PHE A 1 98 ? -0.412 -8.301 18.444 1.00 98.50 98 PHE A N 1
ATOM 716 C CA . PHE A 1 98 ? -0.191 -7.489 19.637 1.00 98.50 98 PHE A CA 1
ATOM 717 C C . PHE A 1 98 ? 0.813 -6.372 19.340 1.00 98.50 98 PHE A C 1
ATOM 719 O O . PHE A 1 98 ? 1.844 -6.611 18.707 1.00 98.50 98 PHE A O 1
ATOM 726 N N . GLY A 1 99 ? 0.539 -5.154 19.804 1.00 98.06 99 GLY A N 1
ATOM 727 C CA . GLY A 1 99 ? 1.470 -4.039 19.682 1.00 98.06 99 GLY A CA 1
ATOM 728 C C . GLY A 1 99 ? 0.802 -2.678 19.805 1.00 98.06 99 GLY A C 1
ATOM 729 O O . GLY A 1 99 ? 0.062 -2.412 20.754 1.00 98.06 99 GLY A O 1
ATOM 730 N N . GLU A 1 100 ? 1.113 -1.797 18.854 1.00 98.44 100 GLU A N 1
ATOM 731 C CA . GLU A 1 100 ? 0.672 -0.404 18.861 1.00 98.44 100 GLU A CA 1
ATOM 732 C C . GLU A 1 100 ? -0.234 -0.080 17.675 1.00 98.44 100 GLU A C 1
ATOM 734 O O . GLU A 1 100 ? 0.028 -0.478 16.535 1.00 98.44 100 GLU A O 1
ATOM 739 N N . MET A 1 101 ? -1.267 0.714 17.944 1.00 98.25 101 MET A N 1
ATOM 740 C CA . MET A 1 101 ? -2.145 1.296 16.935 1.00 98.25 101 MET A CA 1
ATOM 741 C C . MET A 1 101 ? -2.521 2.729 17.311 1.00 98.25 101 MET A C 1
ATOM 743 O O . MET A 1 101 ? -2.366 3.145 18.457 1.00 98.25 101 MET A O 1
ATOM 747 N N . LEU A 1 102 ? -3.065 3.484 16.363 1.00 98.25 102 LEU A N 1
ATOM 748 C CA . LEU A 1 102 ? -3.602 4.813 16.636 1.00 98.25 102 LEU A CA 1
ATOM 749 C C . LEU A 1 102 ? -4.884 5.086 15.854 1.00 98.25 102 LEU A C 1
ATOM 751 O O . LEU A 1 102 ? -5.076 4.590 14.741 1.00 98.25 102 LEU A O 1
ATOM 755 N N . PHE A 1 103 ? -5.738 5.922 16.431 1.00 98.50 103 PHE A N 1
ATOM 756 C CA . PHE A 1 103 ? -6.917 6.448 15.757 1.00 98.50 103 PHE A CA 1
ATOM 757 C C . PHE A 1 103 ? -6.568 7.709 14.964 1.00 98.50 103 PHE A C 1
ATOM 759 O O . PHE A 1 103 ? -5.924 8.638 15.456 1.00 98.50 103 PHE A O 1
ATOM 766 N N . THR A 1 104 ? -7.022 7.748 13.720 1.00 98.25 104 THR A N 1
ATOM 767 C CA . THR A 1 104 ? -6.882 8.872 12.792 1.00 98.25 104 THR A CA 1
ATOM 768 C C . THR A 1 104 ? -8.247 9.518 12.548 1.00 98.25 104 THR A C 1
ATOM 770 O O . THR A 1 104 ? -9.279 9.014 12.987 1.00 98.25 104 THR A O 1
ATOM 773 N N . HIS A 1 105 ? -8.272 10.627 11.812 1.00 97.19 105 HIS A N 1
ATOM 774 C CA . HIS A 1 105 ? -9.516 11.321 11.470 1.00 97.19 105 HIS A CA 1
ATOM 775 C C . HIS A 1 105 ? -10.468 10.496 10.584 1.00 97.19 105 HIS A C 1
ATOM 777 O O . HIS A 1 105 ? -11.668 10.750 10.612 1.00 97.19 105 HIS A O 1
ATOM 783 N N . PHE A 1 106 ? -9.961 9.516 9.825 1.00 97.12 106 PHE A N 1
ATOM 784 C CA . PHE A 1 106 ? -10.751 8.689 8.897 1.00 97.12 106 PHE A CA 1
ATOM 785 C C . PHE A 1 106 ? -10.823 7.202 9.286 1.00 97.12 106 PHE A C 1
ATOM 787 O O . PHE A 1 106 ? -11.577 6.435 8.693 1.00 97.12 106 PHE A O 1
ATOM 794 N N . GLY A 1 107 ? -10.025 6.758 10.256 1.00 98.12 107 GLY A N 1
ATOM 795 C CA . GLY A 1 107 ? -9.895 5.334 10.549 1.00 98.12 107 GLY A CA 1
ATOM 796 C C . GLY A 1 107 ? -8.764 5.013 11.511 1.00 98.12 107 GLY A C 1
ATOM 797 O O . GLY A 1 107 ? -8.484 5.780 12.430 1.00 98.12 107 GLY A O 1
ATOM 798 N N . VAL A 1 108 ? -8.076 3.901 11.296 1.00 98.38 108 VAL A N 1
ATOM 799 C CA . VAL A 1 108 ? -7.008 3.416 12.175 1.00 98.38 108 VAL A CA 1
ATOM 800 C C . VAL A 1 108 ? -5.686 3.254 11.431 1.00 98.38 108 VAL A C 1
ATOM 802 O O . VAL A 1 108 ? -5.639 3.004 10.227 1.00 98.38 108 VAL A O 1
ATOM 805 N N . SER A 1 109 ? -4.590 3.416 12.163 1.00 98.44 109 SER A N 1
ATOM 806 C CA . SER A 1 109 ? -3.220 3.261 11.675 1.00 98.44 109 SER A CA 1
ATOM 807 C C . SER A 1 109 ? -2.332 2.690 12.789 1.00 98.44 109 SER A C 1
ATOM 809 O O . SER A 1 109 ? -2.828 2.184 13.796 1.00 98.44 109 SER A O 1
ATOM 811 N N . GLY A 1 110 ? -1.018 2.776 12.618 1.00 98.00 110 GLY A N 1
ATOM 812 C CA . GLY A 1 110 ? -0.010 2.248 13.531 1.00 98.00 110 GLY A CA 1
ATOM 813 C C . GLY A 1 110 ? 0.453 0.837 13.153 1.00 98.00 110 GLY A C 1
ATOM 814 O O . GLY A 1 110 ? -0.200 0.175 12.342 1.00 98.00 110 GLY A O 1
ATOM 815 N N . PRO A 1 111 ? 1.596 0.382 13.694 1.00 98.31 111 PRO A N 1
ATOM 816 C CA . PRO A 1 111 ? 2.334 -0.770 13.176 1.00 98.31 111 PRO A CA 1
ATOM 817 C C . PRO A 1 111 ? 1.488 -2.020 12.925 1.00 98.31 111 PRO A C 1
ATOM 819 O O . PRO A 1 111 ? 1.526 -2.569 11.826 1.00 98.31 111 PRO A O 1
ATOM 822 N N . ILE A 1 112 ? 0.672 -2.440 13.896 1.00 98.25 112 ILE A N 1
ATOM 823 C CA . ILE A 1 112 ? -0.105 -3.682 13.763 1.00 98.25 112 ILE A CA 1
ATOM 824 C C . ILE A 1 112 ? -1.260 -3.539 12.764 1.00 98.25 112 ILE A C 1
ATOM 826 O O . ILE A 1 112 ? -1.565 -4.479 12.038 1.00 98.25 112 ILE A O 1
ATOM 830 N N . VAL A 1 113 ? -1.850 -2.346 12.641 1.00 98.50 113 VAL A N 1
ATOM 831 C CA . VAL A 1 113 ? -2.889 -2.065 11.637 1.00 98.50 113 VAL A CA 1
ATOM 832 C C . VAL A 1 113 ? -2.291 -2.041 10.231 1.00 98.50 113 VAL A C 1
ATOM 834 O O . VAL A 1 113 ? -2.862 -2.629 9.312 1.00 98.50 113 VAL A O 1
ATOM 837 N N . LEU A 1 114 ? -1.128 -1.402 10.055 1.00 98.50 114 LEU A N 1
ATOM 838 C CA . LEU A 1 114 ? -0.432 -1.364 8.767 1.00 98.50 114 LEU A CA 1
ATOM 839 C C . LEU A 1 114 ? -0.084 -2.782 8.301 1.00 98.50 114 LEU A C 1
ATOM 841 O O . LEU A 1 114 ? -0.307 -3.108 7.135 1.00 98.50 114 LEU A O 1
ATOM 845 N N . THR A 1 115 ? 0.381 -3.647 9.203 1.00 98.12 115 THR A N 1
ATOM 846 C CA . THR A 1 115 ? 0.655 -5.059 8.898 1.00 98.12 115 THR A CA 1
ATOM 847 C C . THR A 1 115 ? -0.604 -5.797 8.426 1.00 98.12 115 THR A C 1
ATOM 849 O O . THR A 1 115 ? -0.577 -6.435 7.372 1.00 98.12 115 THR A O 1
ATOM 852 N N . LEU A 1 116 ? -1.735 -5.635 9.125 1.00 98.12 116 LEU A N 1
ATOM 853 C CA . LEU A 1 116 ? -3.014 -6.270 8.763 1.00 98.12 116 LEU A CA 1
ATOM 854 C C . LEU A 1 116 ? -3.635 -5.719 7.465 1.00 98.12 116 LEU A C 1
ATOM 856 O O . LEU A 1 116 ? -4.456 -6.389 6.830 1.00 98.12 116 LEU A O 1
ATOM 860 N N . SER A 1 117 ? -3.253 -4.507 7.045 1.00 98.12 117 SER A N 1
ATOM 861 C CA . SER A 1 117 ? -3.909 -3.774 5.952 1.00 98.12 117 SER A CA 1
ATOM 862 C C . SER A 1 117 ? -3.962 -4.528 4.624 1.00 98.12 117 SER A C 1
ATOM 864 O O . SER A 1 117 ? -4.958 -4.438 3.904 1.00 98.12 117 SER A O 1
ATOM 866 N N . ARG A 1 118 ? -2.929 -5.320 4.307 1.00 96.56 118 ARG A N 1
ATOM 867 C CA . ARG A 1 118 ? -2.891 -6.112 3.071 1.00 96.56 118 ARG A CA 1
ATOM 868 C C . ARG A 1 118 ? -4.024 -7.135 3.050 1.00 96.56 118 ARG A C 1
ATOM 870 O O . ARG A 1 118 ? -4.736 -7.243 2.056 1.00 96.56 118 ARG A O 1
ATOM 877 N N . GLN A 1 119 ? -4.194 -7.879 4.140 1.00 97.50 119 GLN A N 1
ATOM 878 C CA . GLN A 1 119 ? -5.188 -8.944 4.224 1.00 97.50 119 GLN A CA 1
ATOM 879 C C . GLN A 1 119 ? -6.610 -8.388 4.313 1.00 97.50 119 GLN A C 1
ATOM 881 O O . GLN A 1 119 ? -7.505 -8.899 3.638 1.00 97.50 119 GLN A O 1
ATOM 886 N N . ALA A 1 120 ? -6.796 -7.295 5.058 1.00 98.06 120 ALA A N 1
ATOM 887 C CA . ALA A 1 120 ? -8.045 -6.540 5.067 1.00 98.06 120 ALA A CA 1
ATOM 888 C C . ALA A 1 120 ? -8.411 -6.049 3.652 1.00 98.06 120 ALA A C 1
ATOM 890 O O . ALA A 1 120 ? -9.509 -6.308 3.165 1.00 98.06 120 ALA A O 1
ATOM 891 N N . GLY A 1 121 ? -7.467 -5.423 2.940 1.00 97.38 121 GLY A N 1
ATOM 892 C CA . GLY A 1 121 ? -7.672 -4.939 1.573 1.00 97.38 121 GLY A CA 1
ATOM 893 C C . GLY A 1 121 ? -7.952 -6.050 0.554 1.00 97.38 121 GLY A C 1
ATOM 894 O O . GLY A 1 121 ? -8.759 -5.860 -0.358 1.00 97.38 121 GLY A O 1
ATOM 895 N N . ASP A 1 122 ? -7.322 -7.219 0.707 1.00 96.44 122 ASP A N 1
ATOM 896 C CA . ASP A 1 122 ? -7.582 -8.406 -0.119 1.00 96.44 122 ASP A CA 1
ATOM 897 C C . ASP A 1 122 ? -8.984 -8.992 0.130 1.00 96.44 122 ASP A C 1
ATOM 899 O O . ASP A 1 122 ? -9.618 -9.514 -0.790 1.00 96.44 122 ASP A O 1
ATOM 903 N N . ALA A 1 123 ? -9.482 -8.946 1.367 1.00 97.69 123 ALA A N 1
ATOM 904 C CA . ALA A 1 123 ? -10.843 -9.364 1.698 1.00 97.69 123 ALA A CA 1
ATOM 905 C C . ALA A 1 123 ? -11.890 -8.376 1.154 1.00 97.69 123 ALA A C 1
ATOM 907 O O . ALA A 1 123 ? -12.817 -8.802 0.464 1.00 97.69 123 ALA A O 1
ATOM 908 N N . LEU A 1 124 ? -11.682 -7.070 1.357 1.00 97.06 124 LEU A N 1
ATOM 909 C CA . LEU A 1 124 ? -12.570 -6.013 0.857 1.00 97.06 124 LEU A CA 1
ATOM 910 C C . LEU A 1 124 ? -12.732 -6.060 -0.668 1.00 97.06 124 LEU A C 1
ATOM 912 O O . LEU A 1 124 ? -13.846 -5.973 -1.176 1.00 97.06 124 LEU A O 1
ATOM 916 N N . ARG A 1 125 ? -11.647 -6.278 -1.424 1.00 95.88 125 ARG A N 1
ATOM 917 C CA . ARG A 1 125 ? -11.719 -6.422 -2.893 1.00 95.88 125 ARG A CA 1
ATOM 918 C C . ARG A 1 125 ? -12.521 -7.620 -3.371 1.00 95.88 125 ARG A C 1
ATOM 920 O O . ARG A 1 125 ? -13.003 -7.614 -4.498 1.00 95.88 125 ARG A O 1
ATOM 927 N N . ARG A 1 126 ? -12.631 -8.650 -2.537 1.00 96.75 126 ARG A N 1
ATOM 928 C CA . ARG A 1 126 ? -13.459 -9.829 -2.803 1.00 96.75 126 ARG A CA 1
ATOM 929 C C . ARG A 1 126 ? -14.908 -9.635 -2.348 1.00 96.75 126 ARG A C 1
ATOM 931 O O . ARG A 1 126 ? -15.669 -10.591 -2.386 1.00 96.75 126 ARG A O 1
ATOM 938 N N . GLY A 1 127 ? -15.282 -8.428 -1.916 1.00 97.44 127 GLY A N 1
ATOM 939 C CA . GLY A 1 127 ? -16.628 -8.108 -1.442 1.00 97.44 127 GLY A CA 1
ATOM 940 C C . GLY A 1 127 ? -16.965 -8.718 -0.081 1.00 97.44 127 GLY A C 1
ATOM 941 O O . GLY A 1 127 ? -18.140 -8.821 0.252 1.00 97.44 127 GLY A O 1
ATOM 942 N N . ARG A 1 128 ? -15.957 -9.149 0.689 1.00 98.25 128 ARG A N 1
ATOM 943 C CA . ARG A 1 128 ? -16.156 -9.749 2.015 1.00 98.25 128 ARG A CA 1
ATOM 944 C C . ARG A 1 128 ? -16.312 -8.668 3.082 1.00 98.25 128 ARG A C 1
ATOM 946 O O . ARG A 1 128 ? -15.714 -7.594 2.967 1.00 98.25 128 ARG A O 1
ATOM 953 N N . GLN A 1 129 ? -17.066 -8.967 4.136 1.00 97.88 129 GLN A N 1
ATOM 954 C CA . GLN A 1 129 ? -17.174 -8.096 5.302 1.00 97.88 129 GLN A CA 1
ATOM 955 C C . GLN A 1 129 ? -15.867 -8.156 6.094 1.00 97.88 129 GLN A C 1
ATOM 957 O O . GLN A 1 129 ? -15.338 -9.238 6.339 1.00 97.88 129 GLN A O 1
ATOM 962 N N . VAL A 1 130 ? -15.348 -6.998 6.503 1.00 98.25 130 VAL A N 1
ATOM 963 C CA . VAL A 1 130 ? -14.111 -6.893 7.283 1.00 98.25 130 VAL A CA 1
ATOM 964 C C . VAL A 1 130 ? -14.367 -6.101 8.552 1.00 98.25 130 VAL A C 1
ATOM 966 O O . VAL A 1 130 ? -14.911 -5.000 8.500 1.00 98.25 130 VAL A O 1
ATOM 969 N N . GLU A 1 131 ? -13.927 -6.649 9.680 1.00 98.00 131 GLU A N 1
ATOM 970 C CA . GLU A 1 131 ? -14.047 -6.029 10.995 1.00 98.00 131 GLU A CA 1
ATOM 971 C C . GLU A 1 131 ? -12.711 -6.091 11.735 1.00 98.00 131 GLU A C 1
ATOM 973 O O . GLU A 1 131 ? -11.933 -7.037 11.590 1.00 98.00 131 GLU A O 1
ATOM 978 N N . LEU A 1 132 ? -12.448 -5.066 12.543 1.00 97.62 132 LEU A N 1
ATOM 979 C CA . LEU A 1 132 ? -11.328 -5.049 13.475 1.00 97.62 132 LEU A CA 1
ATOM 980 C C . LEU A 1 132 ? -11.878 -5.100 14.896 1.00 97.62 132 LEU A C 1
ATOM 982 O O . LEU A 1 132 ? -12.683 -4.253 15.280 1.00 97.62 132 LEU A O 1
ATOM 986 N N . SER A 1 133 ? -11.416 -6.070 15.679 1.00 97.50 133 SER A N 1
ATOM 987 C CA . SER A 1 133 ? -11.678 -6.137 17.117 1.00 97.50 133 SER A CA 1
ATOM 988 C C . SER A 1 133 ? -10.417 -5.737 17.871 1.00 97.50 133 SER A C 1
ATOM 990 O O . SER A 1 133 ? -9.322 -6.187 17.535 1.00 97.50 133 SER A O 1
ATOM 992 N N . ILE A 1 134 ? -10.570 -4.861 18.862 1.00 97.75 134 ILE A N 1
ATOM 993 C CA . ILE A 1 134 ? -9.460 -4.308 19.638 1.00 97.75 134 ILE A CA 1
ATOM 994 C C . ILE A 1 134 ? -9.606 -4.786 21.079 1.00 97.75 134 ILE A C 1
ATOM 996 O O . ILE A 1 134 ? -10.602 -4.490 21.738 1.00 97.75 134 ILE A O 1
ATOM 1000 N N . ASP A 1 135 ? -8.594 -5.493 21.564 1.00 97.69 135 ASP A N 1
ATOM 1001 C CA . ASP A 1 135 ? -8.420 -5.818 22.971 1.00 97.69 135 ASP A CA 1
ATOM 1002 C C . ASP A 1 135 ? -7.550 -4.748 23.630 1.00 97.69 135 ASP A C 1
ATOM 1004 O O . ASP A 1 135 ? -6.361 -4.617 23.326 1.00 97.69 135 ASP A O 1
ATOM 1008 N N . LEU A 1 136 ? -8.159 -3.941 24.498 1.00 96.00 136 LEU A N 1
ATOM 1009 C CA . LEU A 1 136 ? -7.477 -2.827 25.159 1.00 96.00 136 LEU A CA 1
ATOM 1010 C C . LEU A 1 136 ? -6.607 -3.277 26.340 1.00 96.00 136 LEU A C 1
ATOM 1012 O O . LEU A 1 136 ? -5.812 -2.478 26.835 1.00 96.00 136 LEU A O 1
ATOM 1016 N N . LYS A 1 137 ? -6.781 -4.516 26.817 1.00 91.69 137 LYS A N 1
ATOM 1017 C CA . LYS A 1 137 ? -6.015 -5.095 27.923 1.00 91.69 137 LYS A CA 1
ATOM 1018 C C . LYS A 1 137 ? -5.923 -6.626 27.755 1.00 91.69 137 LYS A C 1
ATOM 1020 O O . LYS A 1 137 ? -6.597 -7.344 28.497 1.00 91.69 137 LYS A O 1
ATOM 1025 N N . PRO A 1 138 ? -5.132 -7.081 26.772 1.00 78.75 138 PRO A N 1
ATOM 1026 C CA . PRO A 1 138 ? -4.941 -8.496 26.463 1.00 78.75 138 PRO A CA 1
ATOM 1027 C C . PRO A 1 138 ? -4.109 -9.241 27.517 1.00 78.75 138 PRO A C 1
ATOM 1029 O O . PRO A 1 138 ? -3.422 -8.579 28.334 1.00 78.75 138 PRO A O 1
#

pLDDT: mean 96.17, std 3.28, range [70.31, 98.69]

Sequence (138 aa):
MERLLVTEGRVGGVQAAGRVYRGEAVIVATGGASYPATGSTGDGYRMAESVGHTIVPIRPALVPLETGGRIASRLQGLSLRNVTVRLLVDGERQEELFGEMLFTHFGVSGPIVLTLSRQAGDALRRGRQVELSIDLKP

Radius of gyration: 20.91 Å; chains: 1; bounding box: 43×27×59 Å

Foldseek 3Di:
DKEFDDDPLFTQFIQDPNDTDGDRDDDQPQADCPPCVVRRNHVSVVRCVVSPDDDDDDDDALDFDFDPDCPLLVQAPDKAFQKKKFKAWLNHTDDIDTTIKGRHNGHIHDDVRRHCVVVQRVRVVVVIDIDIDMGRHD